Protein AF-A0A349PMP9-F1 (afdb_monomer)

Nearest PDB structures (foldseek):
  5m4y-assembly1_A  TM=4.872E-01  e=5.114E+00  Saccharomyces cerevisiae S288C
  7udc-assembly1_B  TM=2.975E-01  e=1.845E+00  Rattus norvegicus
  5lg4-assembly1_A  TM=3.582E-01  e=4.315E+00  Saccharomyces cerevisiae S288C

Radius of gyration: 29.28 Å; Cα contacts (8 Å, |Δi|>4): 71; chains: 1; bounding box: 44×20×107 Å

Mean predicted aligned error: 10.14 Å

Solvent-accessible surface area (backbone atoms only — not comparable to full-atom values): 8368 Å² total; per-residue (Å²): 135,83,81,46,71,69,56,54,52,50,53,51,53,51,52,58,64,69,59,59,79,79,71,76,88,70,49,72,68,58,54,51,48,54,50,53,49,51,51,53,52,49,45,53,51,41,47,51,52,24,54,51,37,45,51,49,33,55,50,47,61,56,53,64,75,58,84,78,92,48,72,67,54,52,54,45,50,56,51,51,50,54,51,48,56,52,48,50,56,52,50,51,53,51,49,54,50,46,49,71,54,38,38,74,74,68,43,58,47,66,49,55,48,52,32,48,52,29,51,50,55,32,49,51,49,53,51,49,41,52,41,45,71,73,46,48,70,74,32,69,67,54,48,54,55,65,75,70,112

Sequence (149 aa):
MESSVLTLGKQICEVITHDKIITPKISEQERVNRLLDAINSTRTKINKMSSNVSKLDELFTKLSWLELANSEEEILIKKVIAQAKKYHTNSLKNYILLKNTLFKDGICKIEIEDYKNALDDFEDTVLEIEQIFFVLRKDDEFNSLLNSI

Foldseek 3Di:
DDCDPVNVVVVVVVVVVVPPPCPPCQDPVNVVVVVVVVLVVVLVVLLVLLVVLVVLLVVLVVVLPDDDPDPVVVVVLVVVLVVLVVVLVVLVVVLVVCCVPQVVVVGNVVSSVSSVVSSVSSVVSSVVSCCSSPPQVVDPVSVVVVVVD

Structure (mmCIF, N/CA/C/O backbone):
data_AF-A0A349PMP9-F1
#
_entry.id   AF-A0A349PMP9-F1
#
loop_
_atom_site.group_PDB
_atom_site.id
_atom_site.type_symbol
_atom_site.label_atom_id
_atom_site.label_alt_id
_atom_site.label_comp_id
_atom_site.label_asym_id
_atom_site.label_entity_id
_atom_site.label_seq_id
_atom_site.pdbx_PDB_ins_code
_atom_site.Cartn_x
_atom_site.Cartn_y
_atom_site.Cartn_z
_atom_site.occupancy
_atom_site.B_iso_or_equiv
_atom_site.auth_seq_id
_atom_site.auth_comp_id
_atom_site.auth_asym_id
_atom_site.auth_atom_id
_atom_site.pdbx_PDB_model_num
ATOM 1 N N . MET A 1 1 ? 14.680 2.997 70.171 1.00 49.28 1 MET A N 1
ATOM 2 C CA . MET A 1 1 ? 13.206 2.984 70.267 1.00 49.28 1 MET A CA 1
ATOM 3 C C . MET A 1 1 ? 12.702 2.112 69.139 1.00 49.28 1 MET A C 1
ATOM 5 O O . MET A 1 1 ? 12.744 2.535 67.994 1.00 49.28 1 MET A O 1
ATOM 9 N N . GLU A 1 2 ? 12.377 0.861 69.451 1.00 50.97 2 GLU A N 1
ATOM 10 C CA . GLU A 1 2 ? 11.959 -0.138 68.467 1.00 50.97 2 GLU A CA 1
ATOM 11 C C . GLU A 1 2 ? 10.565 0.211 67.943 1.00 50.97 2 GLU A C 1
ATOM 13 O O . GLU A 1 2 ? 9.598 0.298 68.701 1.00 50.97 2 GLU A O 1
ATOM 18 N N . SER A 1 3 ? 10.456 0.447 66.639 1.00 59.03 3 SER A N 1
ATOM 19 C CA . SER A 1 3 ? 9.168 0.565 65.963 1.00 59.03 3 SER A CA 1
ATOM 20 C C . SER A 1 3 ? 8.468 -0.792 66.029 1.00 59.03 3 SER A C 1
ATOM 22 O O . SER A 1 3 ? 8.847 -1.719 65.313 1.00 59.03 3 SER A O 1
ATOM 24 N N . SER A 1 4 ? 7.472 -0.927 66.910 1.00 79.56 4 SER A N 1
ATOM 25 C CA . SER A 1 4 ? 6.705 -2.167 67.033 1.00 79.56 4 SER A CA 1
ATOM 26 C C . SER A 1 4 ? 6.014 -2.519 65.710 1.00 79.56 4 SER A C 1
ATOM 28 O O . SER A 1 4 ? 5.606 -1.631 64.954 1.00 79.56 4 SER A O 1
ATOM 30 N N . VAL A 1 5 ? 5.819 -3.817 65.461 1.00 78.50 5 VAL A N 1
ATOM 31 C CA . VAL A 1 5 ? 5.055 -4.338 64.309 1.00 78.50 5 VAL A CA 1
ATOM 32 C C . VAL A 1 5 ? 3.678 -3.672 64.203 1.00 78.50 5 VAL A C 1
ATOM 34 O O . VAL A 1 5 ? 3.182 -3.421 63.111 1.00 78.50 5 VAL A O 1
ATOM 37 N N . LEU A 1 6 ? 3.090 -3.311 65.343 1.00 81.12 6 LEU A N 1
ATOM 38 C CA . LEU A 1 6 ? 1.803 -2.629 65.444 1.00 81.12 6 LEU A CA 1
ATOM 39 C C . LEU A 1 6 ? 1.852 -1.194 64.896 1.00 81.12 6 LEU A C 1
ATOM 41 O O . LEU A 1 6 ? 0.894 -0.728 64.281 1.00 81.12 6 LEU A O 1
ATOM 45 N N . THR A 1 7 ? 2.974 -0.504 65.091 1.00 84.81 7 THR A N 1
ATOM 46 C CA . THR A 1 7 ? 3.196 0.865 64.613 1.00 84.81 7 THR A CA 1
ATOM 47 C C . THR A 1 7 ? 3.432 0.878 63.106 1.00 84.81 7 THR A C 1
ATOM 49 O O . THR A 1 7 ? 2.787 1.640 62.391 1.00 84.81 7 THR A O 1
ATOM 52 N N . LEU A 1 8 ? 4.291 -0.023 62.617 1.00 85.50 8 LEU A N 1
ATOM 53 C CA . LEU A 1 8 ? 4.546 -0.182 61.183 1.00 85.50 8 LEU A CA 1
ATOM 54 C C . LEU A 1 8 ? 3.298 -0.676 60.441 1.00 85.50 8 LEU A C 1
ATOM 56 O O . LEU A 1 8 ? 2.976 -0.163 59.375 1.00 85.50 8 LEU A O 1
ATOM 60 N N . GLY A 1 9 ? 2.539 -1.605 61.030 1.00 85.62 9 GLY A N 1
ATOM 61 C CA . GLY A 1 9 ? 1.284 -2.096 60.460 1.00 85.62 9 GLY A CA 1
ATOM 62 C C . GLY A 1 9 ? 0.233 -0.996 60.298 1.00 85.62 9 GLY A C 1
ATOM 63 O O . GLY A 1 9 ? -0.426 -0.930 59.263 1.00 85.62 9 GLY A O 1
ATOM 64 N N . LYS A 1 10 ? 0.114 -0.082 61.273 1.00 85.81 10 LYS A N 1
ATOM 65 C CA . LYS A 1 10 ? -0.776 1.086 61.156 1.00 85.81 10 LYS A CA 1
ATOM 66 C C . LYS A 1 10 ? -0.340 2.035 60.045 1.00 85.81 10 LYS A C 1
ATOM 68 O O . LYS A 1 10 ? -1.181 2.425 59.245 1.00 85.81 10 LYS A O 1
ATOM 73 N N . GLN A 1 11 ? 0.955 2.337 59.954 1.00 85.25 11 GLN A N 1
ATOM 74 C CA . GLN A 1 11 ? 1.493 3.204 58.901 1.00 85.25 11 GLN A CA 1
ATOM 75 C C . GLN A 1 11 ? 1.277 2.610 57.504 1.00 85.25 11 GLN A C 1
ATOM 77 O O . GLN A 1 11 ? 0.873 3.321 56.591 1.00 85.25 11 GLN A O 1
ATOM 82 N N . ILE A 1 12 ? 1.472 1.298 57.340 1.00 83.50 12 ILE A N 1
ATOM 83 C CA . ILE A 1 12 ? 1.209 0.605 56.072 1.00 83.50 12 ILE A CA 1
ATOM 84 C C . ILE A 1 12 ? -0.280 0.686 55.713 1.00 83.50 12 ILE A C 1
ATOM 86 O O . ILE A 1 12 ? -0.618 1.040 54.586 1.00 83.50 12 ILE A O 1
ATOM 90 N N . CYS A 1 13 ? -1.178 0.413 56.664 1.00 80.75 13 CYS A N 1
ATOM 91 C CA . CYS A 1 13 ? -2.619 0.537 56.433 1.00 80.75 13 CYS A CA 1
ATOM 92 C C . CYS A 1 13 ? -3.036 1.975 56.091 1.00 80.75 13 CYS A C 1
ATOM 94 O O . CYS A 1 13 ? -3.890 2.166 55.226 1.00 80.75 13 CYS A O 1
ATOM 96 N N . GLU A 1 14 ? -2.438 2.981 56.733 1.00 82.19 14 GLU A N 1
ATOM 97 C CA . GLU A 1 14 ? -2.677 4.398 56.438 1.00 82.19 14 GLU A CA 1
ATOM 98 C C . GLU A 1 14 ? -2.211 4.770 55.030 1.00 82.19 14 GLU A C 1
ATOM 100 O O . GLU A 1 14 ? -2.972 5.397 54.297 1.00 82.19 14 GLU A O 1
ATOM 105 N N . VAL A 1 15 ? -1.023 4.331 54.607 1.00 81.19 15 VAL A N 1
ATOM 106 C CA . VAL A 1 15 ? -0.521 4.567 53.242 1.00 81.19 15 VAL A CA 1
ATOM 107 C C . VAL A 1 15 ? -1.433 3.904 52.207 1.00 81.19 15 VAL A C 1
ATOM 109 O O . VAL A 1 15 ? -1.890 4.570 51.283 1.00 81.19 15 VAL A O 1
ATOM 112 N N . ILE A 1 16 ? -1.803 2.635 52.407 1.00 80.12 16 ILE A N 1
ATOM 113 C CA . ILE A 1 16 ? -2.696 1.899 51.493 1.00 80.12 16 ILE A CA 1
ATOM 114 C C . ILE A 1 16 ? -4.085 2.552 51.402 1.00 80.12 16 ILE A C 1
ATOM 116 O O . ILE A 1 16 ? -4.700 2.562 50.337 1.00 80.12 16 ILE A O 1
ATOM 120 N N . THR A 1 17 ? -4.608 3.093 52.506 1.00 71.94 17 THR A N 1
ATOM 121 C CA . THR A 1 17 ? -5.931 3.743 52.514 1.00 71.94 17 THR A CA 1
ATOM 122 C C . THR A 1 17 ? -5.914 5.156 51.935 1.00 71.94 17 THR A C 1
ATOM 124 O O . THR A 1 17 ? -6.940 5.583 51.395 1.00 71.94 17 THR A O 1
ATOM 127 N N . HIS A 1 18 ? -4.779 5.859 52.004 1.00 65.62 18 HIS A N 1
ATOM 128 C CA . HIS A 1 18 ? -4.583 7.150 51.340 1.00 65.62 18 HIS A CA 1
ATOM 129 C C . HIS A 1 18 ? -4.295 6.992 49.838 1.00 65.62 18 HIS A C 1
ATOM 131 O O . HIS A 1 18 ? -4.736 7.835 49.060 1.00 65.62 18 HIS A O 1
ATOM 137 N N . ASP A 1 19 ? -3.707 5.869 49.414 1.00 63.81 19 ASP A N 1
ATOM 138 C CA . ASP A 1 19 ? -3.563 5.453 48.008 1.00 63.81 19 ASP A CA 1
ATOM 139 C C . ASP A 1 19 ? -4.862 4.852 47.431 1.00 63.81 19 ASP A C 1
ATOM 141 O O . ASP A 1 19 ? -4.857 3.884 46.662 1.00 63.81 19 ASP A O 1
ATOM 145 N N . LYS A 1 20 ? -6.028 5.429 47.753 1.00 59.44 20 LYS A N 1
ATOM 146 C CA . LYS A 1 20 ? -7.226 5.157 46.950 1.00 59.44 20 LYS A CA 1
ATOM 147 C C . LYS A 1 20 ? -6.912 5.571 45.519 1.00 59.44 20 LYS A C 1
ATOM 149 O O . LYS A 1 20 ? -6.801 6.760 45.239 1.00 59.44 20 LYS A O 1
ATOM 154 N N . ILE A 1 21 ? -6.801 4.587 44.627 1.00 59.97 21 ILE A N 1
ATOM 155 C CA . ILE A 1 21 ? -6.654 4.790 43.187 1.00 59.97 21 ILE A CA 1
ATOM 156 C C . ILE A 1 21 ? -7.742 5.775 42.754 1.00 59.97 21 ILE A C 1
ATOM 158 O O . ILE A 1 21 ? -8.928 5.437 42.702 1.00 59.97 21 ILE A O 1
ATOM 162 N N . ILE A 1 22 ? -7.345 7.018 42.484 1.00 57.66 22 ILE A N 1
ATOM 163 C CA . ILE A 1 22 ? -8.228 8.027 41.916 1.00 57.66 22 ILE A CA 1
ATOM 164 C C . ILE A 1 22 ? -8.405 7.623 40.458 1.00 57.66 22 ILE A C 1
ATOM 166 O O . ILE A 1 22 ? -7.671 8.063 39.582 1.00 57.66 22 ILE A O 1
ATOM 170 N N . THR A 1 23 ? -9.359 6.739 40.182 1.00 54.56 23 THR A N 1
ATOM 171 C CA . THR A 1 23 ? -9.889 6.594 38.828 1.00 54.56 23 THR A CA 1
ATOM 172 C C . THR A 1 23 ? -10.690 7.860 38.540 1.00 54.56 23 THR A C 1
ATOM 174 O O . THR A 1 23 ? -11.748 8.038 39.155 1.00 54.56 23 THR A O 1
ATOM 177 N N . PRO A 1 24 ? -10.219 8.771 37.665 1.00 58.88 24 PRO A N 1
ATOM 178 C CA . PRO A 1 24 ? -11.032 9.906 37.264 1.00 58.88 24 PRO A CA 1
ATOM 179 C C . PRO A 1 24 ? -12.357 9.368 36.725 1.00 58.88 24 PRO A C 1
ATOM 181 O O . PRO A 1 24 ? -12.383 8.412 35.947 1.00 58.88 24 PRO A O 1
ATOM 184 N N . LYS A 1 25 ? -13.470 9.948 37.178 1.00 59.66 25 LYS A N 1
ATOM 185 C CA . LYS A 1 25 ? -14.817 9.571 36.743 1.00 59.66 25 LYS A CA 1
ATOM 186 C C . LYS A 1 25 ? -15.021 10.105 35.321 1.00 59.66 25 LYS A C 1
ATOM 188 O O . LYS A 1 25 ? -15.632 11.145 35.113 1.00 59.66 25 LYS A O 1
ATOM 193 N N . ILE A 1 26 ? -14.409 9.437 34.347 1.00 69.50 26 ILE A N 1
ATOM 194 C CA . ILE A 1 26 ? -14.599 9.724 32.928 1.00 69.50 26 ILE A CA 1
ATOM 195 C C . ILE A 1 26 ? -16.051 9.356 32.615 1.00 69.50 26 ILE A C 1
ATOM 197 O O . ILE A 1 26 ? -16.475 8.236 32.906 1.00 69.50 26 ILE A O 1
ATOM 201 N N . SER A 1 27 ? -16.833 10.299 32.090 1.00 84.56 27 SER A N 1
ATOM 202 C CA . SER A 1 27 ? -18.214 10.007 31.706 1.00 84.56 27 SER A CA 1
ATOM 203 C C . SER A 1 27 ? -18.237 8.981 30.571 1.00 84.56 27 SER A C 1
ATOM 205 O O . SER A 1 27 ? -17.303 8.905 29.772 1.00 84.56 27 SER A O 1
ATOM 207 N N . GLU A 1 28 ? -19.316 8.205 30.458 1.00 82.38 28 GLU A N 1
ATOM 208 C CA . GLU A 1 28 ? -19.505 7.307 29.307 1.00 82.38 28 GLU A CA 1
ATOM 209 C C . GLU A 1 28 ? -19.381 8.065 27.979 1.00 82.38 28 GLU A C 1
ATOM 211 O O . GLU A 1 28 ? -18.765 7.576 27.038 1.00 82.38 28 GLU A O 1
ATOM 216 N N . GLN A 1 29 ? -19.866 9.307 27.933 1.00 85.06 29 GLN A N 1
ATOM 217 C CA . GLN A 1 29 ? -19.747 10.170 26.761 1.00 85.06 29 GLN A CA 1
ATOM 218 C C . GLN A 1 29 ? -18.286 10.468 26.399 1.00 85.06 29 GLN A C 1
ATOM 220 O O . GLN A 1 29 ? -17.900 10.357 25.241 1.00 85.06 29 GLN A O 1
ATOM 225 N N . GLU A 1 30 ? -17.450 10.783 27.385 1.00 86.88 30 GLU A N 1
ATOM 226 C CA . GLU A 1 30 ? -16.024 11.039 27.173 1.00 86.88 30 GLU A CA 1
ATOM 227 C C . GLU A 1 30 ? -15.271 9.760 26.755 1.00 86.88 30 GLU A C 1
ATOM 229 O O . GLU A 1 30 ? -14.358 9.814 25.929 1.00 86.88 30 GLU A O 1
ATOM 234 N N . ARG A 1 31 ? -15.681 8.583 27.251 1.00 86.38 31 ARG A N 1
ATOM 235 C CA . ARG A 1 31 ? -15.145 7.287 26.789 1.00 86.38 31 ARG A CA 1
ATOM 236 C C . ARG A 1 31 ? -15.490 7.024 25.322 1.00 86.38 31 ARG A C 1
ATOM 238 O O . ARG A 1 31 ? -14.614 6.619 24.558 1.00 86.38 31 ARG A O 1
ATOM 245 N N . VAL A 1 32 ? -16.743 7.269 24.937 1.00 89.19 32 VAL A N 1
ATOM 246 C CA . VAL A 1 32 ? -17.217 7.114 23.553 1.00 89.19 32 VAL A CA 1
ATOM 247 C C . VAL A 1 32 ? -16.492 8.083 22.622 1.00 89.19 32 VAL A C 1
ATOM 249 O O . VAL A 1 32 ? -16.005 7.656 21.578 1.00 89.19 32 VAL A O 1
ATOM 252 N N . ASN A 1 33 ? -16.338 9.349 23.014 1.00 92.81 33 ASN A N 1
ATOM 253 C CA . ASN A 1 33 ? -15.623 10.345 22.213 1.00 92.81 33 ASN A CA 1
ATOM 254 C C . ASN A 1 33 ? -14.184 9.907 21.924 1.00 92.81 33 ASN A C 1
ATOM 256 O O . ASN A 1 33 ? -13.777 9.867 20.768 1.00 92.81 33 ASN A O 1
ATOM 260 N N . ARG A 1 34 ? -13.446 9.457 22.946 1.00 93.00 34 ARG A N 1
ATOM 261 C CA . ARG A 1 34 ? -12.068 8.967 22.766 1.00 93.00 34 ARG A CA 1
ATOM 262 C C . ARG A 1 34 ? -11.976 7.774 21.822 1.00 93.00 34 ARG A C 1
ATOM 264 O O . ARG A 1 34 ? -11.011 7.663 21.068 1.00 93.00 34 ARG A O 1
ATOM 271 N N . LEU A 1 35 ? -12.961 6.876 21.864 1.00 90.94 35 LEU A N 1
ATOM 272 C CA . LEU A 1 35 ? -13.030 5.750 20.938 1.00 90.94 35 LEU A CA 1
ATOM 273 C C . LEU A 1 35 ? -13.255 6.235 19.499 1.00 90.94 35 LEU A C 1
ATOM 275 O O . LEU A 1 35 ? -12.542 5.804 18.593 1.00 90.94 35 LEU A O 1
ATOM 279 N N . LEU A 1 36 ? -14.206 7.147 19.291 1.00 91.88 36 LEU A N 1
ATOM 280 C CA . LEU A 1 36 ? -14.480 7.730 17.976 1.00 91.88 36 LEU A CA 1
ATOM 281 C C . LEU A 1 36 ? -13.264 8.486 17.429 1.00 91.88 36 LEU A C 1
ATOM 283 O O . LEU A 1 36 ? -12.924 8.330 16.256 1.00 91.88 36 LEU A O 1
ATOM 287 N N . ASP A 1 37 ? -12.555 9.223 18.279 1.00 95.06 37 ASP A N 1
ATOM 288 C CA . ASP A 1 37 ? -11.321 9.919 17.913 1.00 95.06 37 ASP A CA 1
ATOM 289 C C . ASP A 1 37 ? -10.214 8.941 17.506 1.00 95.06 37 ASP A C 1
ATOM 291 O O . ASP A 1 37 ? -9.522 9.154 16.506 1.00 95.06 37 ASP A O 1
ATOM 295 N N . ALA A 1 38 ? -10.069 7.825 18.227 1.00 93.62 38 ALA A N 1
ATOM 296 C CA . ALA A 1 38 ? -9.113 6.778 17.878 1.00 93.62 38 ALA A CA 1
ATOM 297 C C . ALA A 1 38 ? -9.446 6.123 16.525 1.00 93.62 38 ALA A C 1
ATOM 299 O O . ALA A 1 38 ? -8.546 5.896 15.706 1.00 93.62 38 ALA A O 1
ATOM 300 N N . ILE A 1 39 ? -10.732 5.870 16.257 1.00 93.31 39 ILE A N 1
ATOM 301 C CA . ILE A 1 39 ? -11.204 5.346 14.968 1.00 93.31 39 ILE A CA 1
ATOM 302 C C . ILE A 1 39 ? -10.918 6.357 13.851 1.00 93.31 39 ILE A C 1
ATOM 304 O O . ILE A 1 39 ? -10.325 5.995 12.834 1.00 93.31 39 ILE A O 1
ATOM 308 N N . ASN A 1 40 ? -11.244 7.635 14.054 1.00 94.19 40 ASN A N 1
ATOM 309 C CA . ASN A 1 40 ? -10.999 8.697 13.074 1.00 94.19 40 ASN A CA 1
ATOM 310 C C . ASN A 1 40 ? -9.502 8.901 12.789 1.00 94.19 40 ASN A C 1
ATOM 312 O O . ASN A 1 40 ? -9.094 9.070 11.635 1.00 94.19 40 ASN A O 1
ATOM 316 N N . SER A 1 41 ? -8.659 8.831 13.821 1.00 95.50 41 SER A N 1
ATOM 317 C CA . SER A 1 41 ? -7.203 8.876 13.663 1.00 95.50 41 SER A CA 1
ATOM 318 C C . SER A 1 41 ? -6.699 7.690 12.839 1.00 95.50 41 SER A C 1
ATOM 320 O O . SER A 1 41 ? -5.888 7.860 11.926 1.00 95.50 41 SER A O 1
ATOM 322 N N . THR A 1 42 ? -7.212 6.491 13.118 1.00 94.19 42 THR A N 1
ATOM 323 C CA . THR A 1 42 ? -6.858 5.267 12.388 1.00 94.19 42 THR A CA 1
ATOM 324 C C . THR A 1 42 ? -7.270 5.356 10.922 1.00 94.19 42 THR A C 1
ATOM 326 O O . THR A 1 42 ? -6.432 5.134 10.050 1.00 94.19 42 THR A O 1
ATOM 329 N N . ARG A 1 43 ? -8.506 5.785 10.640 1.00 95.44 43 ARG A N 1
ATOM 330 C CA . ARG A 1 43 ? -8.995 6.077 9.282 1.00 95.44 43 ARG A CA 1
ATOM 331 C C . ARG A 1 43 ? -8.039 7.000 8.527 1.00 95.44 43 ARG A C 1
ATOM 333 O O . ARG A 1 43 ? -7.582 6.678 7.436 1.00 95.44 43 ARG A O 1
ATOM 340 N N . THR A 1 44 ? -7.679 8.126 9.141 1.00 96.62 44 THR A N 1
ATOM 341 C CA . THR A 1 44 ? -6.794 9.125 8.522 1.00 96.62 44 THR A CA 1
ATOM 342 C C . THR A 1 44 ? -5.415 8.544 8.199 1.00 96.62 44 THR A C 1
ATOM 344 O O . THR A 1 44 ? -4.840 8.843 7.151 1.00 96.62 44 THR A O 1
ATOM 347 N N . LYS A 1 45 ? -4.878 7.682 9.072 1.00 96.19 45 LYS A N 1
ATOM 348 C CA . LYS A 1 45 ? -3.598 6.998 8.834 1.00 96.19 45 LYS A CA 1
ATOM 349 C C . LYS A 1 45 ? -3.678 6.038 7.648 1.00 96.19 45 LYS A C 1
ATOM 351 O O . LYS A 1 45 ? -2.776 6.071 6.816 1.00 96.19 45 LYS A O 1
ATOM 356 N N . ILE A 1 46 ? -4.742 5.240 7.550 1.00 96.44 46 ILE A N 1
ATOM 357 C CA . ILE A 1 46 ? -4.941 4.297 6.438 1.00 96.44 46 ILE A CA 1
ATOM 358 C C . ILE A 1 46 ? -5.073 5.063 5.115 1.00 96.44 46 ILE A C 1
ATOM 360 O O . ILE A 1 46 ? -4.356 4.764 4.164 1.00 96.44 46 ILE A O 1
ATOM 364 N N . ASN A 1 47 ? -5.864 6.139 5.088 1.00 96.62 47 ASN A N 1
ATOM 365 C CA . ASN A 1 47 ? -5.994 6.990 3.900 1.00 96.62 47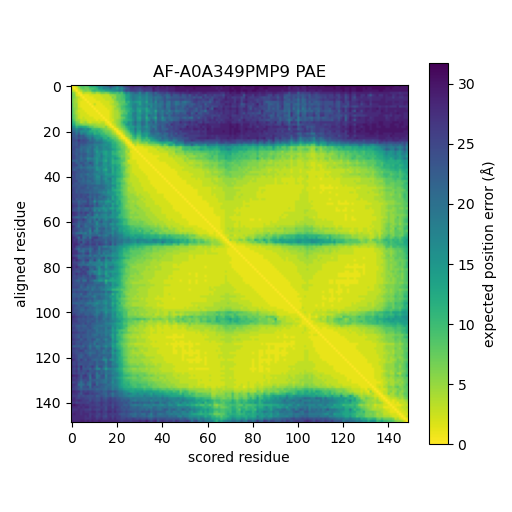 ASN A CA 1
ATOM 366 C C . ASN A 1 47 ? -4.663 7.619 3.481 1.00 96.62 47 ASN A C 1
ATOM 368 O O . ASN A 1 47 ? -4.342 7.684 2.296 1.00 96.62 47 ASN A O 1
ATOM 372 N N . LYS A 1 48 ? -3.842 8.046 4.446 1.00 96.88 48 LYS A N 1
ATOM 373 C CA . LYS A 1 48 ? -2.498 8.556 4.156 1.00 96.88 48 LYS A CA 1
ATOM 374 C C . LYS A 1 48 ? -1.585 7.470 3.583 1.00 96.88 48 LYS A C 1
ATOM 376 O O . LYS A 1 48 ? -0.780 7.770 2.706 1.00 96.88 48 LYS A O 1
ATOM 381 N N . MET A 1 49 ? -1.690 6.234 4.073 1.00 95.81 49 MET A N 1
ATOM 382 C CA . MET A 1 49 ? -0.947 5.101 3.520 1.00 95.81 49 MET A CA 1
ATOM 383 C C . MET A 1 49 ? -1.357 4.841 2.070 1.00 95.81 49 MET A C 1
ATOM 385 O O . MET A 1 49 ? -0.475 4.809 1.221 1.00 95.81 49 MET A O 1
ATOM 389 N N . SER A 1 50 ? -2.660 4.764 1.784 1.00 96.69 50 SER A N 1
ATOM 390 C CA . SER A 1 50 ? -3.179 4.598 0.420 1.00 96.69 50 SER A CA 1
ATOM 391 C C . SER A 1 50 ? -2.716 5.725 -0.511 1.00 96.69 50 SER A C 1
ATOM 393 O O . SER A 1 50 ? -2.055 5.467 -1.511 1.00 96.69 50 SER A O 1
ATOM 395 N N . SER A 1 51 ? -2.880 6.988 -0.102 1.00 97.12 51 SER A N 1
ATOM 396 C CA . SER A 1 51 ? -2.413 8.142 -0.886 1.00 97.12 51 SER A CA 1
ATOM 397 C C . SER A 1 51 ? -0.907 8.120 -1.174 1.00 97.12 51 SER A C 1
ATOM 399 O O . SER A 1 51 ? -0.474 8.569 -2.233 1.00 97.12 51 SER A O 1
ATOM 401 N N . ASN A 1 52 ? -0.085 7.622 -0.247 1.00 96.69 52 ASN A N 1
ATOM 402 C CA . ASN A 1 52 ? 1.349 7.491 -0.492 1.00 96.69 52 ASN A CA 1
ATOM 403 C C . ASN A 1 52 ? 1.660 6.403 -1.525 1.00 96.69 52 ASN A C 1
ATOM 405 O O . ASN A 1 52 ? 2.576 6.598 -2.318 1.00 96.69 52 ASN A O 1
ATOM 409 N N . VAL A 1 53 ? 0.916 5.293 -1.521 1.00 97.25 53 VAL A N 1
ATOM 410 C CA . VAL A 1 53 ? 1.056 4.241 -2.536 1.00 97.25 53 VAL A CA 1
ATOM 411 C C . VAL A 1 53 ? 0.666 4.784 -3.908 1.00 97.25 53 VAL A C 1
ATOM 413 O O . VAL A 1 53 ? 1.476 4.694 -4.822 1.00 97.25 53 VAL A O 1
ATOM 416 N N . SER A 1 54 ? -0.474 5.469 -4.034 1.00 94.06 54 SER A N 1
ATOM 417 C CA . SER A 1 54 ? -0.889 6.079 -5.308 1.00 94.06 54 SER A CA 1
ATOM 418 C C . SER A 1 54 ? 0.119 7.110 -5.829 1.00 94.06 54 SER A C 1
ATOM 420 O O . SER A 1 54 ? 0.367 7.202 -7.023 1.00 94.06 54 SER A O 1
ATOM 422 N N . LYS A 1 55 ? 0.781 7.867 -4.945 1.00 96.56 55 LYS A N 1
ATOM 423 C CA . LYS A 1 55 ? 1.869 8.770 -5.366 1.00 96.56 55 LYS A CA 1
ATOM 424 C C . LYS A 1 55 ? 3.082 8.018 -5.901 1.00 96.56 55 LYS A C 1
ATOM 426 O O . LYS A 1 55 ? 3.740 8.513 -6.811 1.00 96.56 55 LYS A O 1
ATOM 431 N N . LEU A 1 56 ? 3.427 6.877 -5.304 1.00 95.88 56 LEU A N 1
ATOM 432 C CA . LEU A 1 56 ? 4.505 6.037 -5.825 1.00 95.88 56 LEU A CA 1
ATOM 433 C C . LEU A 1 56 ? 4.120 5.476 -7.190 1.00 95.88 56 LEU A C 1
ATOM 435 O O . LEU A 1 56 ? 4.936 5.537 -8.101 1.00 95.88 56 LEU A O 1
ATOM 439 N N . ASP A 1 57 ? 2.882 5.021 -7.337 1.00 94.19 57 ASP A N 1
ATOM 440 C CA . ASP A 1 57 ? 2.326 4.551 -8.600 1.00 94.19 57 ASP A CA 1
ATOM 441 C C . ASP A 1 57 ? 2.409 5.613 -9.713 1.00 94.19 57 ASP A C 1
ATOM 443 O O . ASP A 1 57 ? 2.999 5.373 -10.767 1.00 94.19 57 ASP A O 1
ATOM 447 N N . GLU A 1 58 ? 1.983 6.850 -9.441 1.00 94.44 58 GLU A N 1
ATOM 448 C CA . GLU A 1 58 ? 2.122 7.966 -10.387 1.00 94.44 58 GLU A CA 1
ATOM 449 C C . GLU A 1 58 ? 3.585 8.260 -10.766 1.00 94.44 58 GLU A C 1
ATOM 451 O O . GLU A 1 58 ? 3.883 8.628 -11.906 1.00 94.44 58 GLU A O 1
ATOM 456 N N . LEU A 1 59 ? 4.515 8.156 -9.811 1.00 96.44 59 LEU A N 1
ATOM 457 C CA . LEU A 1 59 ? 5.943 8.372 -10.065 1.00 96.44 59 LEU A CA 1
ATOM 458 C C . LEU A 1 59 ? 6.535 7.255 -10.925 1.00 96.44 59 LEU A C 1
ATOM 460 O O . LEU A 1 59 ? 7.344 7.538 -11.807 1.00 96.44 59 LEU A O 1
ATOM 464 N N . PHE A 1 60 ? 6.118 6.013 -10.690 1.00 94.69 60 PHE A N 1
ATOM 465 C CA . PHE A 1 60 ? 6.484 4.868 -11.511 1.00 94.69 60 PHE A CA 1
ATOM 466 C C . PHE A 1 60 ? 5.903 5.029 -12.924 1.00 94.69 60 PHE A C 1
ATOM 468 O O . PHE A 1 60 ? 6.647 4.992 -13.902 1.00 94.69 60 PHE A O 1
ATOM 475 N N . THR A 1 61 ? 4.628 5.378 -13.056 1.00 91.62 61 THR A N 1
ATOM 476 C CA . THR A 1 61 ? 4.028 5.687 -14.361 1.00 91.62 61 THR A CA 1
ATOM 477 C C . THR A 1 61 ? 4.810 6.770 -15.105 1.00 91.62 61 THR A C 1
ATOM 479 O O . THR A 1 61 ? 5.056 6.646 -16.295 1.00 91.62 61 THR A O 1
ATOM 482 N N . LYS A 1 62 ? 5.275 7.828 -14.429 1.00 92.44 62 LYS A N 1
ATOM 483 C CA . LYS A 1 62 ? 6.133 8.850 -15.062 1.00 92.44 62 LYS A CA 1
ATOM 484 C C . LYS A 1 62 ? 7.501 8.305 -15.466 1.00 92.44 62 LYS A C 1
ATOM 486 O O . LYS A 1 62 ? 8.014 8.679 -16.518 1.00 92.44 62 LYS A O 1
ATOM 491 N N . LEU A 1 63 ? 8.084 7.435 -14.643 1.00 91.19 63 LEU A N 1
ATOM 492 C CA . LEU A 1 63 ? 9.365 6.790 -14.916 1.00 91.19 63 LEU A CA 1
ATOM 493 C C . LEU A 1 63 ? 9.302 5.933 -16.190 1.00 91.19 63 LEU A C 1
ATOM 495 O O . LEU A 1 63 ? 10.286 5.908 -16.923 1.00 91.19 63 LEU A O 1
ATOM 499 N N . SER A 1 64 ? 8.166 5.298 -16.503 1.00 87.38 64 SER A N 1
ATOM 500 C CA . SER A 1 64 ? 8.022 4.449 -17.700 1.00 87.38 64 SER A CA 1
ATOM 501 C C . SER A 1 64 ? 8.184 5.201 -19.032 1.00 87.38 64 SER A C 1
ATOM 503 O O . SER A 1 64 ? 8.552 4.586 -20.034 1.00 87.38 64 SER A O 1
ATOM 505 N N . TRP A 1 65 ? 7.996 6.526 -19.041 1.00 86.88 65 T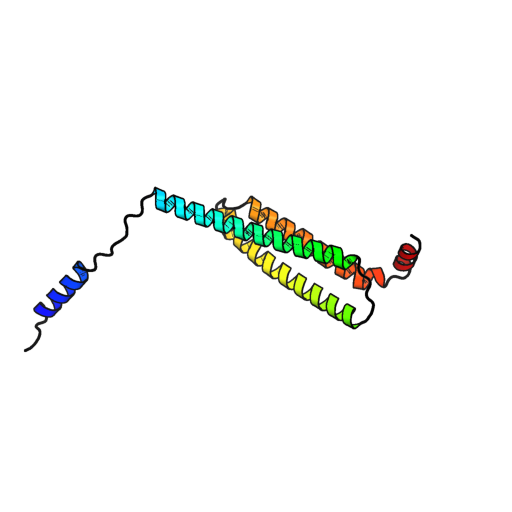RP A N 1
ATOM 506 C CA . TRP A 1 65 ? 8.174 7.388 -20.219 1.00 86.88 65 TRP A CA 1
ATOM 507 C C . TRP A 1 65 ? 9.613 7.867 -20.434 1.00 86.88 65 TRP A C 1
ATOM 509 O O . TRP A 1 65 ? 9.911 8.453 -21.470 1.00 86.88 65 TRP A O 1
ATOM 519 N N . LEU A 1 66 ? 10.511 7.661 -19.468 1.00 88.31 66 LEU A N 1
ATOM 520 C CA . LEU A 1 66 ? 11.889 8.149 -19.558 1.00 88.31 66 LEU A CA 1
ATOM 521 C C . LEU A 1 66 ? 12.773 7.160 -20.312 1.00 88.31 66 LEU A C 1
ATOM 523 O O . LEU A 1 66 ? 12.650 5.952 -20.120 1.00 88.31 66 LEU A O 1
ATOM 527 N N . GLU A 1 67 ? 13.688 7.655 -21.138 1.00 83.69 67 GLU A N 1
ATOM 528 C CA . GLU A 1 67 ? 14.751 6.858 -21.760 1.00 83.69 67 GLU A CA 1
ATOM 529 C C . GLU A 1 67 ? 15.942 6.689 -20.813 1.00 83.69 67 GLU A C 1
ATOM 531 O O . GLU A 1 67 ? 16.191 7.545 -19.967 1.00 83.69 67 GLU A O 1
ATOM 536 N N . LEU A 1 68 ? 16.674 5.578 -20.951 1.00 84.75 68 LEU A N 1
ATOM 537 C CA . LEU A 1 68 ? 17.929 5.378 -20.225 1.00 84.75 68 LEU A CA 1
ATOM 538 C C . LEU A 1 68 ? 19.088 5.835 -21.099 1.00 84.75 68 LEU A C 1
ATOM 540 O O . LEU A 1 68 ? 19.261 5.331 -22.207 1.00 84.75 68 LEU A O 1
ATOM 544 N N . ALA A 1 69 ? 19.902 6.749 -20.584 1.00 82.06 69 ALA A N 1
ATOM 545 C CA . ALA A 1 69 ? 21.058 7.283 -21.293 1.00 82.06 69 ALA A CA 1
ATOM 546 C C . ALA A 1 69 ? 22.328 6.449 -21.064 1.00 82.06 69 ALA A C 1
ATOM 548 O O . ALA A 1 69 ? 23.243 6.473 -21.888 1.00 82.06 69 ALA A O 1
ATOM 549 N N . ASN A 1 70 ? 22.430 5.742 -19.931 1.00 87.50 70 ASN A N 1
ATOM 550 C CA . ASN A 1 70 ? 23.653 5.041 -19.535 1.00 87.50 70 ASN A CA 1
ATOM 551 C C . ASN A 1 70 ? 23.402 3.833 -18.608 1.00 87.50 70 ASN A C 1
ATOM 553 O O . ASN A 1 70 ? 22.301 3.592 -18.111 1.00 87.50 70 ASN A O 1
ATOM 557 N N . SER A 1 71 ? 24.466 3.065 -18.358 1.00 87.31 71 SER A N 1
ATOM 558 C CA . SER A 1 71 ? 24.434 1.873 -17.505 1.00 87.31 71 SER A CA 1
ATOM 559 C C . SER A 1 71 ? 24.252 2.177 -16.012 1.00 87.31 71 SER A C 1
ATOM 561 O O . SER A 1 71 ? 23.773 1.316 -15.272 1.00 87.31 71 SER A O 1
ATOM 563 N N . GLU A 1 72 ? 24.600 3.380 -15.543 1.00 92.06 72 GLU A N 1
ATOM 564 C CA . GLU A 1 72 ? 24.390 3.781 -14.147 1.00 92.06 72 GLU A CA 1
ATOM 565 C C . GLU A 1 72 ? 22.899 3.974 -13.846 1.00 92.06 72 GLU A C 1
ATOM 567 O O . GLU A 1 72 ? 22.410 3.504 -12.814 1.00 92.06 72 GLU A O 1
ATOM 572 N N . GLU A 1 73 ? 22.159 4.581 -14.775 1.00 92.00 73 GLU A N 1
ATOM 573 C CA . GLU A 1 73 ? 20.700 4.716 -14.720 1.00 92.00 73 GLU A CA 1
ATOM 574 C C . GLU A 1 73 ? 20.008 3.351 -14.7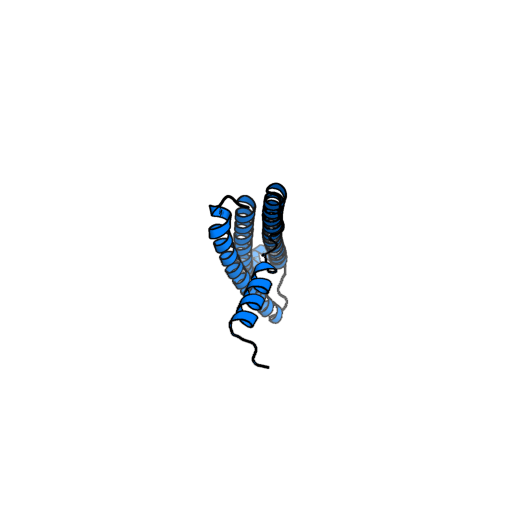66 1.00 92.00 73 GLU A C 1
ATOM 576 O O . GLU A 1 73 ? 19.085 3.102 -13.987 1.00 92.00 73 GLU A O 1
ATOM 581 N N . GLU A 1 74 ? 20.505 2.417 -15.585 1.00 90.06 74 GLU A N 1
ATOM 582 C CA . GLU A 1 74 ? 20.006 1.037 -15.607 1.00 90.06 74 GLU A CA 1
ATOM 583 C C . GLU A 1 74 ? 20.155 0.359 -14.228 1.00 90.06 74 GLU A C 1
ATOM 585 O O . GLU A 1 74 ? 19.226 -0.281 -13.720 1.00 90.06 74 GLU A O 1
ATOM 590 N N . ILE A 1 75 ? 21.318 0.518 -13.584 1.00 92.19 75 ILE A N 1
ATOM 591 C CA . ILE A 1 75 ? 21.573 -0.004 -12.231 1.00 92.19 75 ILE A CA 1
ATOM 592 C C . ILE A 1 75 ? 20.659 0.675 -11.204 1.00 92.19 75 ILE A C 1
ATOM 594 O O . ILE A 1 75 ? 20.167 0.012 -10.282 1.00 92.19 75 ILE A O 1
ATOM 598 N N . LEU A 1 76 ? 20.431 1.983 -11.338 1.00 94.62 76 LEU A N 1
ATOM 599 C CA . LEU A 1 76 ? 19.5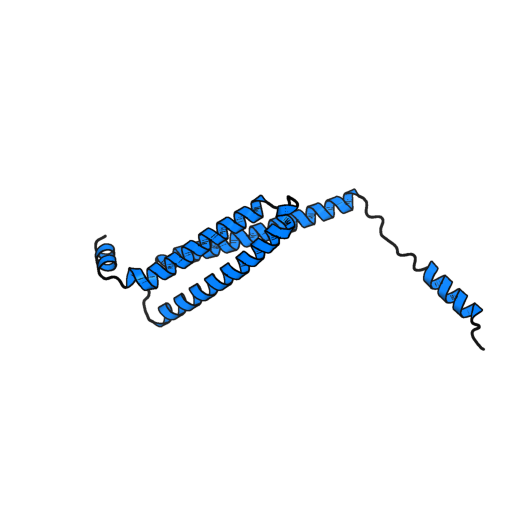51 2.735 -10.451 1.00 94.62 76 LEU A CA 1
ATOM 600 C C . LEU A 1 76 ? 18.105 2.242 -10.558 1.00 94.62 76 LEU A C 1
ATOM 602 O O . LEU A 1 76 ? 17.505 1.951 -9.523 1.00 94.62 76 LEU A O 1
ATOM 606 N N . ILE A 1 77 ? 17.575 2.057 -11.772 1.00 93.56 77 ILE A N 1
ATOM 607 C CA . ILE A 1 77 ? 16.217 1.530 -11.975 1.00 93.56 77 ILE A CA 1
ATOM 608 C C . ILE A 1 77 ? 16.068 0.141 -11.352 1.00 93.56 77 ILE A C 1
ATOM 610 O O . ILE A 1 77 ? 15.108 -0.093 -10.616 1.00 93.56 77 ILE A O 1
ATOM 614 N N . LYS A 1 78 ? 17.043 -0.763 -11.532 1.00 93.94 78 LYS A N 1
ATOM 615 C CA . LYS A 1 78 ? 17.013 -2.088 -10.876 1.00 93.94 78 LYS A CA 1
ATOM 616 C C . LYS A 1 78 ? 16.918 -1.972 -9.354 1.00 93.94 78 LYS A C 1
ATOM 618 O O . LYS A 1 78 ? 16.147 -2.695 -8.720 1.00 93.94 78 LYS A O 1
ATOM 623 N N . LYS A 1 79 ? 17.675 -1.048 -8.750 1.00 96.44 79 LYS A N 1
ATOM 624 C CA . LYS A 1 79 ? 17.615 -0.791 -7.300 1.00 96.44 79 LYS A CA 1
ATOM 625 C C . LYS A 1 79 ? 16.257 -0.229 -6.880 1.00 96.44 79 LYS A C 1
ATOM 627 O O . LYS A 1 79 ? 15.725 -0.672 -5.863 1.00 96.44 79 LYS A O 1
ATOM 632 N N . VAL A 1 80 ? 15.704 0.713 -7.641 1.00 96.25 80 VAL A N 1
ATOM 633 C CA . VAL A 1 80 ? 14.400 1.335 -7.366 1.00 96.25 80 VAL A CA 1
ATOM 634 C C . VAL A 1 80 ? 13.276 0.297 -7.430 1.00 96.25 80 VAL A C 1
ATOM 636 O O . VAL A 1 80 ? 12.504 0.194 -6.478 1.00 96.25 80 VAL A O 1
ATOM 639 N N . ILE A 1 81 ? 13.243 -0.550 -8.462 1.00 95.81 81 ILE A N 1
ATOM 640 C CA . ILE A 1 81 ? 12.273 -1.654 -8.586 1.00 95.81 81 ILE A CA 1
ATOM 641 C C . ILE A 1 81 ? 12.408 -2.634 -7.417 1.00 95.81 81 ILE A C 1
ATOM 643 O O . ILE A 1 81 ? 11.413 -3.005 -6.794 1.00 95.81 81 ILE A O 1
ATOM 647 N N . ALA A 1 82 ? 13.634 -3.025 -7.054 1.00 96.50 82 ALA A N 1
ATOM 648 C CA . ALA A 1 82 ? 13.855 -3.921 -5.920 1.00 96.50 82 ALA A CA 1
ATOM 649 C C . ALA A 1 82 ? 13.356 -3.317 -4.592 1.00 96.50 82 ALA A C 1
ATOM 651 O O . ALA A 1 82 ? 12.755 -4.015 -3.768 1.00 96.50 82 ALA A O 1
ATOM 652 N N . GLN A 1 83 ? 13.572 -2.015 -4.381 1.00 97.56 83 GLN A N 1
ATOM 653 C CA . GLN A 1 83 ? 13.045 -1.303 -3.216 1.00 97.56 83 GLN A CA 1
ATOM 654 C C . GLN A 1 83 ? 11.515 -1.224 -3.238 1.00 97.56 83 GLN A C 1
ATOM 656 O O . GLN A 1 83 ? 10.894 -1.462 -2.201 1.00 97.56 83 GLN A O 1
ATOM 661 N N . ALA A 1 84 ? 10.910 -0.965 -4.398 1.00 97.19 84 ALA A N 1
ATOM 662 C CA . ALA A 1 84 ? 9.461 -0.929 -4.573 1.00 97.19 84 ALA A CA 1
ATOM 663 C C . ALA A 1 84 ? 8.805 -2.282 -4.274 1.00 97.19 84 ALA A C 1
ATOM 665 O O . ALA A 1 84 ? 7.889 -2.339 -3.458 1.00 97.19 84 ALA A O 1
ATOM 666 N N . LYS A 1 85 ? 9.341 -3.390 -4.802 1.00 97.00 85 LYS A N 1
ATOM 667 C CA . LYS A 1 85 ? 8.859 -4.753 -4.494 1.00 97.00 85 LYS A CA 1
ATOM 668 C C . LYS A 1 85 ? 8.931 -5.068 -2.997 1.00 97.00 85 LYS A C 1
ATOM 670 O O . LYS A 1 85 ? 8.004 -5.637 -2.411 1.00 97.00 85 LYS A O 1
ATOM 675 N N . LYS A 1 86 ? 10.019 -4.654 -2.335 1.00 97.75 86 LYS A N 1
ATOM 676 C CA . LYS A 1 86 ? 10.170 -4.802 -0.878 1.00 97.75 86 LYS A CA 1
ATOM 677 C C . LYS A 1 86 ? 9.158 -3.947 -0.110 1.00 97.75 86 LYS A C 1
ATOM 679 O O . LYS A 1 86 ? 8.599 -4.412 0.885 1.00 97.75 86 LYS A O 1
ATOM 684 N N . TYR A 1 87 ? 8.933 -2.711 -0.553 1.00 97.44 87 TYR A N 1
ATOM 685 C CA . TYR A 1 87 ? 7.919 -1.828 0.011 1.00 97.44 87 TYR A CA 1
ATOM 686 C C . TYR A 1 87 ? 6.518 -2.435 -0.137 1.00 97.44 87 TYR A C 1
ATOM 688 O O . TYR A 1 87 ? 5.829 -2.563 0.875 1.00 97.44 87 TYR A O 1
ATOM 696 N N . HIS A 1 88 ? 6.148 -2.903 -1.336 1.00 97.56 88 HIS A N 1
ATOM 697 C CA . HIS A 1 88 ? 4.881 -3.586 -1.607 1.00 97.56 88 HIS A CA 1
ATOM 698 C C . HIS A 1 88 ? 4.682 -4.776 -0.658 1.00 97.56 88 HIS A C 1
ATOM 700 O O . HIS A 1 88 ? 3.704 -4.826 0.084 1.00 97.56 88 HIS A O 1
ATOM 70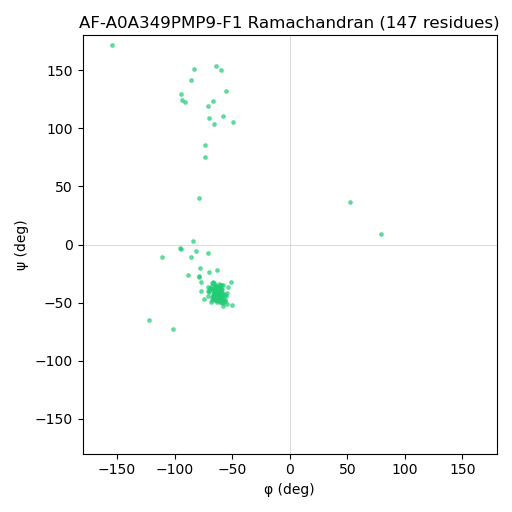6 N N . THR A 1 89 ? 5.680 -5.660 -0.552 1.00 97.56 89 THR A N 1
ATOM 707 C CA . THR A 1 89 ? 5.631 -6.832 0.342 1.00 97.56 89 THR A CA 1
ATOM 708 C C . THR A 1 89 ? 5.363 -6.452 1.804 1.00 97.56 89 THR A C 1
ATOM 710 O O . THR A 1 89 ? 4.589 -7.111 2.501 1.00 97.56 89 THR A O 1
ATOM 713 N N . ASN A 1 90 ? 6.013 -5.400 2.308 1.00 97.25 90 ASN A N 1
ATOM 714 C CA . ASN A 1 90 ? 5.811 -4.945 3.685 1.00 97.25 90 ASN A CA 1
ATOM 715 C C . ASN A 1 90 ? 4.436 -4.293 3.877 1.00 97.25 90 ASN A C 1
ATOM 717 O O . ASN A 1 90 ? 3.770 -4.534 4.884 1.00 97.25 90 ASN A O 1
ATOM 721 N N . SER A 1 91 ?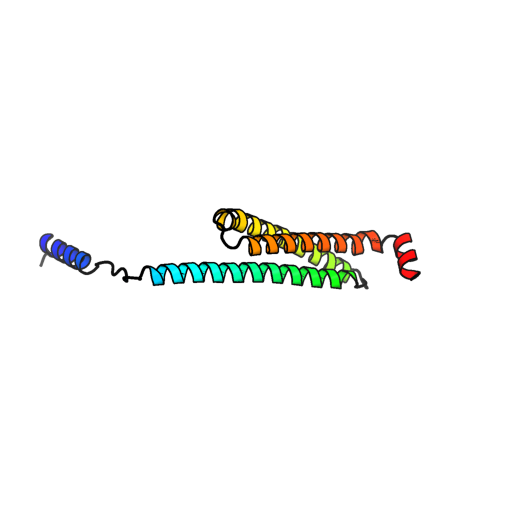 3.996 -3.504 2.903 1.00 96.94 91 SER A N 1
ATOM 722 C CA . SER A 1 91 ? 2.677 -2.877 2.888 1.00 96.94 91 SER A CA 1
ATOM 723 C C . SER A 1 91 ? 1.546 -3.907 2.831 1.00 96.94 91 SER A C 1
ATOM 725 O O . SER A 1 91 ? 0.581 -3.796 3.586 1.00 96.94 91 SER A O 1
ATOM 727 N N . LEU A 1 92 ? 1.705 -4.979 2.054 1.00 97.44 92 LEU A N 1
ATOM 728 C CA . LEU A 1 92 ? 0.746 -6.080 1.987 1.00 97.44 92 LEU A CA 1
ATOM 729 C C . LEU A 1 92 ? 0.616 -6.811 3.333 1.00 97.44 92 LEU A C 1
ATOM 731 O O . LEU A 1 92 ? -0.491 -7.134 3.766 1.00 97.44 92 LEU A O 1
ATOM 735 N N . LYS A 1 93 ? 1.726 -7.015 4.057 1.00 97.31 93 LYS A N 1
ATOM 736 C CA . LYS A 1 93 ? 1.684 -7.553 5.431 1.00 97.31 93 LYS A CA 1
ATOM 737 C C . LYS A 1 93 ? 0.896 -6.639 6.370 1.00 97.31 93 LYS A C 1
ATOM 739 O O . LYS A 1 93 ? 0.087 -7.128 7.159 1.00 97.31 93 LYS A O 1
ATOM 744 N N . ASN A 1 94 ? 1.100 -5.325 6.263 1.00 95.06 94 ASN A N 1
ATOM 745 C CA . ASN A 1 94 ? 0.338 -4.348 7.040 1.00 95.06 94 ASN A CA 1
ATOM 746 C C . ASN A 1 94 ? -1.155 -4.399 6.689 1.00 95.06 94 ASN A C 1
ATOM 748 O O . ASN A 1 94 ? -1.983 -4.418 7.597 1.00 95.06 94 ASN A O 1
ATOM 752 N N . TYR A 1 95 ? -1.509 -4.500 5.405 1.00 96.25 95 TYR A N 1
ATOM 753 C CA . TYR A 1 95 ? -2.894 -4.707 4.970 1.00 96.25 95 TYR A CA 1
ATOM 754 C C . TYR A 1 95 ? -3.511 -5.961 5.605 1.00 96.25 95 TYR A C 1
ATOM 756 O O . TYR A 1 95 ? -4.599 -5.885 6.172 1.00 96.25 95 TYR A O 1
ATOM 764 N N . ILE A 1 96 ? -2.813 -7.102 5.579 1.00 96.06 96 ILE A N 1
ATOM 765 C CA . ILE A 1 96 ? -3.309 -8.354 6.175 1.00 96.06 96 ILE A CA 1
ATOM 766 C C . ILE A 1 96 ? -3.567 -8.179 7.676 1.00 96.06 96 ILE A C 1
ATOM 768 O O . ILE A 1 96 ? -4.584 -8.656 8.186 1.00 96.06 96 ILE A O 1
ATOM 772 N N . LEU A 1 97 ? -2.683 -7.476 8.390 1.00 94.94 97 LEU A N 1
ATOM 773 C CA . LEU A 1 97 ? -2.879 -7.167 9.806 1.00 94.94 97 LEU A CA 1
ATOM 774 C C . LEU A 1 97 ? -4.129 -6.303 10.026 1.00 94.94 97 LEU A C 1
ATOM 776 O O . LEU A 1 97 ? -4.957 -6.642 10.873 1.00 94.94 97 LEU A O 1
ATOM 780 N N . LEU A 1 98 ? -4.298 -5.231 9.247 1.00 94.00 98 LEU A N 1
ATOM 781 C CA . LEU A 1 98 ? -5.472 -4.351 9.316 1.00 94.00 98 LEU A CA 1
ATOM 782 C C . LEU A 1 98 ? -6.767 -5.115 9.002 1.00 94.00 98 LEU A C 1
ATOM 784 O O . LEU A 1 98 ? -7.754 -4.989 9.725 1.00 94.00 98 LEU A O 1
ATOM 788 N N . LYS A 1 99 ? -6.745 -5.981 7.985 1.00 93.88 99 LYS A N 1
ATOM 789 C CA . LYS A 1 99 ? -7.873 -6.844 7.619 1.00 93.88 99 LYS A CA 1
ATOM 790 C C . LYS A 1 99 ? -8.225 -7.837 8.728 1.00 93.88 99 LYS A C 1
ATOM 792 O O . LYS A 1 99 ? -9.392 -8.096 9.003 1.00 93.88 99 LYS A O 1
ATOM 797 N N . ASN A 1 100 ? -7.227 -8.410 9.390 1.00 93.25 100 ASN A N 1
ATOM 798 C CA . ASN A 1 100 ? -7.467 -9.401 10.436 1.00 93.25 100 ASN A CA 1
ATOM 799 C C . ASN A 1 100 ? -7.904 -8.806 11.773 1.00 93.25 100 ASN A C 1
ATOM 801 O O . ASN A 1 100 ? -8.468 -9.545 12.578 1.00 93.25 100 ASN A O 1
ATOM 805 N N . THR A 1 101 ? -7.637 -7.522 11.998 1.00 92.00 101 THR A N 1
ATOM 806 C CA . THR A 1 101 ? -7.975 -6.813 13.235 1.00 92.00 101 THR A CA 1
ATOM 807 C C . THR A 1 101 ? -9.222 -5.957 13.032 1.00 92.00 101 THR A C 1
ATOM 809 O O . THR A 1 101 ? -10.305 -6.336 13.452 1.00 92.00 101 THR A O 1
ATOM 812 N N . LEU A 1 102 ? -9.103 -4.851 12.301 1.00 90.50 102 LEU A N 1
ATOM 813 C CA . LEU A 1 102 ? -10.140 -3.824 12.192 1.00 90.50 102 LEU A CA 1
ATOM 814 C C . LEU A 1 102 ? -11.293 -4.218 11.264 1.00 90.50 102 LEU A C 1
ATOM 816 O O . LEU A 1 102 ? -12.457 -3.969 11.573 1.00 90.50 102 LEU A O 1
ATOM 820 N N . PHE A 1 103 ? -10.987 -4.856 10.131 1.00 85.44 103 PHE A N 1
ATOM 821 C CA . PHE A 1 103 ? -12.009 -5.164 9.125 1.00 85.44 103 PHE A CA 1
ATOM 822 C C . PHE A 1 103 ? -13.041 -6.175 9.643 1.00 85.44 103 PHE A C 1
ATOM 824 O O . PHE A 1 103 ? -14.234 -6.041 9.358 1.00 85.44 103 PHE A O 1
ATOM 831 N N . LYS A 1 104 ? -12.608 -7.166 10.436 1.00 84.25 104 LYS A N 1
ATOM 832 C CA . LYS A 1 104 ? -13.512 -8.138 11.079 1.00 84.25 104 LYS A CA 1
ATOM 833 C C . LYS A 1 104 ? -14.501 -7.459 12.024 1.00 84.25 104 LYS A C 1
ATOM 835 O O . LYS A 1 104 ? -15.668 -7.837 12.039 1.00 84.25 104 LYS A O 1
ATOM 840 N N . ASP A 1 105 ? -14.055 -6.404 12.697 1.00 88.06 105 ASP A N 1
ATOM 841 C CA . ASP A 1 105 ? -14.856 -5.628 13.644 1.00 88.06 105 ASP A CA 1
ATOM 842 C C . ASP A 1 105 ? -15.720 -4.550 12.964 1.00 88.06 105 ASP A C 1
ATOM 844 O O . ASP A 1 105 ? -16.408 -3.781 13.632 1.00 88.06 105 ASP A O 1
ATOM 848 N N . GLY A 1 106 ? -15.715 -4.467 11.626 1.00 89.88 106 GLY A N 1
ATOM 849 C CA . GLY A 1 106 ? -16.486 -3.453 10.900 1.00 89.88 106 GLY A CA 1
ATOM 850 C C . GLY A 1 106 ? -15.841 -2.068 10.866 1.00 89.88 106 GLY A C 1
ATOM 851 O O . GLY A 1 106 ? -16.477 -1.122 10.404 1.00 89.88 106 GLY A O 1
ATOM 852 N N . ILE A 1 107 ? -14.596 -1.936 11.322 1.00 90.94 107 ILE A N 1
ATOM 853 C CA . ILE A 1 107 ? -13.902 -0.655 11.461 1.00 90.94 107 ILE A CA 1
ATOM 854 C C . ILE A 1 107 ? -13.068 -0.378 10.204 1.00 90.94 107 ILE A C 1
ATOM 856 O O . ILE A 1 107 ? -12.275 -1.215 9.779 1.00 90.94 107 ILE A O 1
ATOM 860 N N . CYS A 1 108 ? -13.234 0.819 9.631 1.00 92.56 108 CYS A N 1
ATOM 861 C CA . CYS A 1 108 ? -12.472 1.326 8.480 1.00 92.56 108 CYS A CA 1
ATOM 862 C C . CYS A 1 108 ? -12.433 0.381 7.259 1.00 92.56 108 CYS A C 1
ATOM 864 O O . CYS A 1 108 ? -11.401 0.250 6.606 1.00 92.56 108 CYS A O 1
ATOM 866 N N . LYS A 1 109 ? -13.531 -0.336 6.977 1.00 94.81 109 LYS A N 1
ATOM 867 C CA . LYS A 1 109 ? -13.573 -1.353 5.912 1.00 94.81 109 LYS A CA 1
ATOM 868 C C . LYS A 1 109 ? -13.227 -0.792 4.534 1.00 94.81 109 LYS A C 1
ATOM 870 O O . LYS A 1 109 ? -12.374 -1.360 3.863 1.00 94.81 109 LYS A O 1
ATOM 875 N N . ILE A 1 110 ? -13.863 0.321 4.170 1.00 94.69 110 ILE A N 1
ATOM 876 C CA . ILE A 1 110 ? -13.696 0.974 2.867 1.00 94.69 110 ILE A CA 1
ATOM 877 C C . ILE A 1 110 ? -12.244 1.420 2.705 1.00 94.69 110 ILE A C 1
ATOM 879 O O . ILE A 1 110 ? -11.595 1.090 1.726 1.00 94.69 110 ILE A O 1
ATOM 883 N N . GLU A 1 111 ? -11.685 2.070 3.722 1.00 96.25 111 GLU A N 1
ATOM 884 C CA . GLU A 1 111 ? -10.321 2.589 3.661 1.00 96.25 111 GLU A CA 1
ATOM 885 C C . GLU A 1 111 ? -9.273 1.468 3.577 1.00 96.25 111 GLU A C 1
ATOM 887 O O . GLU A 1 111 ? -8.227 1.625 2.949 1.00 96.25 111 GLU A O 1
ATOM 892 N N . ILE A 1 112 ? -9.544 0.318 4.204 1.00 96.56 112 ILE A N 1
ATOM 893 C CA . ILE A 1 112 ? -8.694 -0.875 4.105 1.00 96.56 112 ILE A CA 1
ATOM 894 C C . ILE A 1 112 ? -8.787 -1.509 2.707 1.00 96.56 112 ILE A C 1
ATOM 896 O O . ILE A 1 112 ? -7.777 -2.011 2.213 1.00 96.56 112 ILE A O 1
ATOM 900 N N . GLU A 1 113 ? -9.964 -1.501 2.079 1.00 96.19 113 GLU A N 1
ATOM 901 C CA . GLU A 1 113 ? -10.156 -1.957 0.694 1.00 96.19 113 GLU A CA 1
ATOM 902 C C . GLU A 1 113 ? -9.465 -1.024 -0.301 1.00 96.19 113 GLU A C 1
ATOM 904 O O . GLU A 1 113 ? -8.668 -1.495 -1.108 1.00 96.19 113 GLU A O 1
ATOM 909 N N . ASP A 1 114 ? -9.654 0.288 -0.170 1.00 96.62 114 ASP A N 1
ATOM 910 C CA . ASP A 1 114 ? -8.984 1.292 -1.001 1.00 96.62 114 ASP A CA 1
ATOM 911 C C . ASP A 1 114 ? -7.460 1.190 -0.889 1.00 96.62 114 ASP A C 1
ATOM 913 O O . ASP A 1 114 ? -6.739 1.332 -1.875 1.00 96.62 114 ASP A O 1
ATOM 917 N N . TYR A 1 115 ? -6.945 0.906 0.312 1.00 97.69 115 TYR A N 1
ATOM 918 C CA . TYR A 1 115 ? -5.520 0.654 0.497 1.00 97.69 115 TYR A CA 1
ATOM 919 C C . TYR A 1 115 ? -5.045 -0.602 -0.242 1.00 97.69 115 TYR A C 1
ATOM 921 O O . TYR A 1 115 ? -3.933 -0.604 -0.764 1.00 97.69 115 TYR A O 1
ATOM 929 N N . LYS A 1 116 ? -5.860 -1.664 -0.306 1.00 97.62 116 LYS A N 1
ATOM 930 C CA . LYS A 1 116 ? -5.512 -2.871 -1.067 1.00 97.62 116 LYS A CA 1
ATOM 931 C C . LYS A 1 116 ? -5.494 -2.604 -2.563 1.00 97.62 116 LYS A C 1
ATOM 933 O O . LYS A 1 116 ? -4.532 -3.004 -3.202 1.00 97.62 116 LYS A O 1
ATOM 938 N N . ASN A 1 117 ? -6.506 -1.910 -3.074 1.00 97.62 117 ASN A N 1
ATOM 939 C CA . ASN A 1 117 ? -6.592 -1.575 -4.493 1.00 97.62 117 ASN A CA 1
ATOM 940 C C . ASN A 1 117 ? -5.367 -0.759 -4.923 1.00 97.62 117 ASN A C 1
ATOM 942 O O . ASN A 1 117 ? -4.676 -1.145 -5.853 1.00 97.62 117 ASN A O 1
ATOM 946 N N . ALA A 1 118 ? -4.998 0.266 -4.145 1.00 97.75 118 ALA A N 1
ATOM 947 C CA . ALA A 1 118 ? -3.795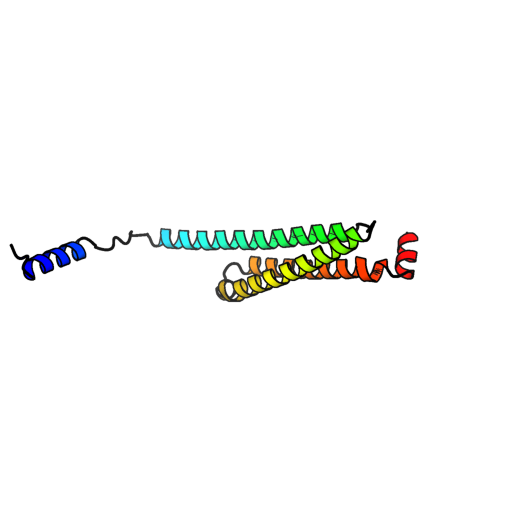 1.047 -4.424 1.00 97.75 118 ALA A CA 1
ATOM 948 C C . ALA A 1 118 ? -2.507 0.200 -4.415 1.00 97.75 118 ALA A C 1
ATOM 950 O O . ALA A 1 118 ? -1.576 0.495 -5.159 1.00 97.75 118 ALA A O 1
ATOM 951 N N . LEU A 1 119 ? -2.416 -0.826 -3.556 1.00 98.19 119 LEU A N 1
ATOM 952 C CA . LEU A 1 119 ? -1.263 -1.733 -3.542 1.00 98.19 119 LEU A CA 1
ATOM 953 C C . LEU A 1 119 ? -1.199 -2.622 -4.782 1.00 98.19 119 LEU A C 1
ATOM 955 O O . LEU A 1 119 ? -0.093 -2.860 -5.256 1.00 98.19 119 LEU A O 1
ATOM 959 N N . ASP A 1 120 ? -2.348 -3.079 -5.272 1.00 97.81 120 ASP A N 1
ATOM 960 C CA . ASP A 1 120 ? -2.437 -3.912 -6.474 1.00 97.81 120 ASP A CA 1
ATOM 961 C C . ASP A 1 120 ? -2.056 -3.111 -7.715 1.00 97.81 120 ASP A C 1
ATOM 963 O O . ASP A 1 120 ? -1.148 -3.520 -8.433 1.00 97.81 120 ASP A O 1
ATOM 967 N N . ASP A 1 121 ? -2.636 -1.918 -7.876 1.00 96.69 121 ASP A N 1
ATOM 968 C CA . ASP A 1 121 ? -2.288 -1.001 -8.967 1.00 96.69 121 ASP A CA 1
ATOM 969 C C . ASP A 1 121 ? -0.775 -0.710 -8.972 1.00 96.69 121 ASP A C 1
ATOM 971 O O . ASP A 1 121 ? -0.101 -0.799 -9.995 1.00 96.69 121 ASP A O 1
ATOM 975 N N . PHE A 1 122 ? -0.203 -0.448 -7.791 1.00 97.56 122 PHE A N 1
ATOM 976 C CA . PHE A 1 122 ? 1.230 -0.201 -7.659 1.00 97.56 122 PHE A CA 1
ATOM 977 C C . PHE A 1 122 ? 2.096 -1.425 -7.997 1.00 97.56 122 PHE A C 1
ATOM 979 O O . PHE A 1 122 ? 3.186 -1.266 -8.553 1.00 97.56 122 PHE A O 1
ATOM 986 N N . GLU A 1 123 ? 1.673 -2.638 -7.630 1.00 97.75 123 GLU A N 1
ATOM 987 C CA . GLU A 1 123 ? 2.396 -3.863 -7.984 1.00 97.75 123 GLU A CA 1
ATOM 988 C C . GLU A 1 123 ? 2.437 -4.053 -9.502 1.00 97.75 123 GLU A C 1
ATOM 990 O O . GLU A 1 123 ? 3.521 -4.295 -10.046 1.00 97.75 123 GLU A O 1
ATOM 995 N N . ASP A 1 124 ? 1.301 -3.861 -10.169 1.00 96.81 124 ASP A N 1
ATOM 996 C CA . ASP A 1 124 ? 1.188 -3.959 -11.622 1.00 96.81 124 ASP A CA 1
ATOM 997 C C . ASP A 1 124 ? 2.107 -2.943 -12.314 1.00 96.81 124 ASP A C 1
ATOM 999 O O . ASP A 1 124 ? 2.956 -3.332 -13.121 1.00 96.81 124 ASP A O 1
ATOM 1003 N N . THR A 1 125 ? 2.075 -1.669 -11.914 1.00 96.19 125 THR A N 1
ATOM 1004 C CA . THR A 1 125 ? 2.949 -0.633 -12.493 1.00 96.19 125 THR A CA 1
ATOM 1005 C C . THR A 1 125 ? 4.438 -0.940 -12.288 1.00 96.19 125 THR A C 1
ATOM 1007 O O . THR A 1 125 ? 5.272 -0.710 -13.172 1.00 96.19 125 THR A O 1
ATOM 1010 N N . VAL A 1 126 ? 4.824 -1.490 -11.131 1.00 96.38 126 VAL A N 1
ATOM 1011 C CA . VAL A 1 126 ? 6.219 -1.896 -10.878 1.00 96.38 126 VAL A CA 1
ATOM 1012 C C . VAL A 1 126 ? 6.644 -3.030 -11.815 1.00 96.38 126 VAL A C 1
ATOM 1014 O O . VAL A 1 126 ? 7.783 -3.019 -12.301 1.00 96.38 126 VAL A O 1
ATOM 1017 N N . LEU A 1 127 ? 5.760 -3.998 -12.067 1.00 95.00 127 LEU A N 1
ATOM 1018 C CA . LEU A 1 127 ? 6.009 -5.093 -13.006 1.00 95.00 127 LEU A CA 1
ATOM 1019 C C . LEU A 1 127 ? 6.096 -4.580 -14.447 1.00 95.00 127 LEU A C 1
ATOM 1021 O O . LEU A 1 127 ? 7.018 -4.963 -15.168 1.00 95.00 127 LEU A O 1
ATOM 1025 N N . GLU A 1 128 ? 5.207 -3.676 -14.851 1.00 94.00 128 GLU A N 1
ATOM 1026 C CA . GLU A 1 128 ? 5.221 -3.066 -16.183 1.00 94.00 128 GLU A CA 1
ATOM 1027 C C . GLU A 1 128 ? 6.527 -2.324 -16.464 1.00 94.00 128 GLU A C 1
ATOM 1029 O O . GLU A 1 128 ? 7.140 -2.530 -17.510 1.00 94.00 128 GLU A O 1
ATOM 1034 N N . ILE A 1 129 ? 7.022 -1.521 -15.518 1.00 92.62 129 ILE A N 1
ATOM 1035 C CA . ILE A 1 129 ? 8.317 -0.840 -15.666 1.00 92.62 129 ILE A CA 1
ATOM 1036 C C . ILE A 1 129 ? 9.449 -1.835 -15.863 1.00 92.62 129 ILE A C 1
ATOM 1038 O O . ILE A 1 129 ? 10.316 -1.631 -16.716 1.00 92.62 129 ILE A O 1
ATOM 1042 N N . GLU A 1 130 ? 9.469 -2.907 -15.075 1.00 93.50 130 GLU A N 1
ATOM 1043 C CA . GLU A 1 130 ? 10.492 -3.936 -15.216 1.00 93.50 130 GLU A CA 1
ATOM 1044 C C . GLU A 1 130 ? 10.461 -4.554 -16.623 1.00 93.50 130 GLU A C 1
ATOM 1046 O O . GLU A 1 130 ? 11.513 -4.711 -17.246 1.00 93.50 130 GLU A O 1
ATOM 1051 N N . GLN A 1 131 ? 9.268 -4.817 -17.165 1.00 92.31 131 GLN A N 1
ATOM 1052 C CA . GLN A 1 131 ? 9.104 -5.307 -18.536 1.00 92.31 131 GLN A CA 1
ATOM 1053 C C . GLN A 1 131 ? 9.548 -4.276 -19.579 1.00 92.31 131 GLN A C 1
ATOM 1055 O O . 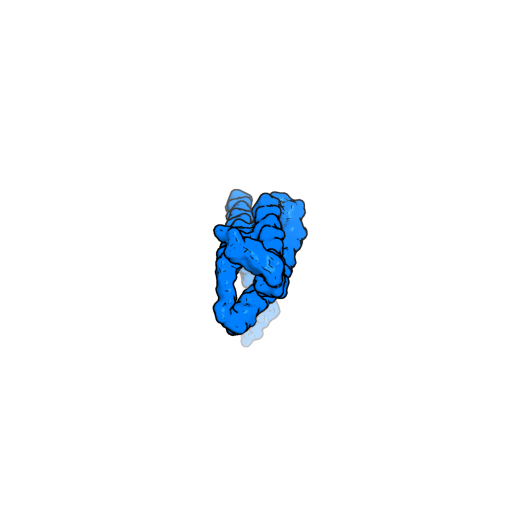GLN A 1 131 ? 10.321 -4.610 -20.479 1.00 92.31 131 GLN A O 1
ATOM 1060 N N . ILE A 1 132 ? 9.124 -3.016 -19.449 1.00 89.56 132 ILE A N 1
ATOM 1061 C CA . ILE A 1 132 ? 9.461 -1.939 -20.388 1.00 89.56 132 ILE A CA 1
ATOM 1062 C C . ILE A 1 132 ? 10.979 -1.777 -20.495 1.00 89.56 132 ILE A C 1
ATOM 1064 O O . ILE A 1 132 ? 11.530 -1.821 -21.596 1.00 89.56 132 ILE A O 1
ATOM 1068 N N . PHE A 1 133 ? 11.673 -1.623 -19.366 1.00 89.19 133 PHE A N 1
ATOM 1069 C CA . PHE A 1 133 ? 13.105 -1.319 -19.378 1.00 89.19 133 PHE A CA 1
ATOM 1070 C C . PHE A 1 133 ? 13.994 -2.528 -19.679 1.00 89.19 133 PHE A C 1
ATOM 1072 O O . PHE A 1 133 ? 15.064 -2.357 -20.266 1.00 89.19 133 PHE A O 1
ATOM 1079 N N . PHE A 1 134 ? 13.602 -3.740 -19.275 1.00 89.06 134 PHE A N 1
ATOM 1080 C CA . PHE A 1 134 ? 14.497 -4.903 -19.348 1.00 89.06 134 PHE A CA 1
ATOM 1081 C C . PHE A 1 134 ? 14.110 -5.953 -20.379 1.00 89.06 134 PHE A C 1
ATOM 1083 O O . PHE A 1 134 ? 14.941 -6.822 -20.650 1.00 89.06 134 PHE A O 1
ATOM 1090 N N . VAL A 1 135 ? 12.915 -5.856 -20.963 1.00 86.94 135 VAL A N 1
ATOM 1091 C CA . VAL A 1 135 ? 12.432 -6.782 -21.993 1.00 86.94 135 VAL A CA 1
ATOM 1092 C C . VAL A 1 135 ? 12.088 -6.017 -23.268 1.00 86.94 135 VAL A C 1
ATOM 1094 O O . VAL A 1 135 ? 12.795 -6.165 -24.260 1.00 86.94 135 VAL A O 1
ATOM 1097 N N . LEU A 1 136 ? 11.082 -5.139 -23.233 1.00 84.56 136 LEU A N 1
ATOM 1098 C CA . LEU A 1 136 ? 10.512 -4.528 -24.443 1.00 84.56 136 LEU A CA 1
ATOM 1099 C C . LEU A 1 136 ? 11.488 -3.601 -25.169 1.00 84.56 136 LEU A C 1
ATOM 1101 O O . LEU A 1 136 ? 11.671 -3.717 -26.372 1.00 84.56 136 LEU A O 1
ATOM 1105 N N . ARG A 1 137 ? 12.191 -2.716 -24.457 1.00 80.31 137 ARG A N 1
ATOM 1106 C CA . ARG A 1 137 ? 13.153 -1.793 -25.095 1.00 80.31 137 ARG A CA 1
ATOM 1107 C C . ARG A 1 137 ? 14.426 -2.466 -25.610 1.00 80.31 137 ARG A C 1
ATOM 1109 O O . ARG A 1 137 ? 15.246 -1.816 -26.254 1.00 80.31 137 ARG A O 1
ATOM 1116 N N . LYS A 1 138 ? 14.616 -3.753 -25.317 1.00 79.69 138 LYS A N 1
ATOM 1117 C CA . LYS A 1 138 ? 15.700 -4.567 -25.885 1.00 79.69 138 LYS A CA 1
ATOM 1118 C C . LYS A 1 138 ? 15.254 -5.348 -27.122 1.00 79.69 138 LYS A C 1
ATOM 1120 O O . LYS A 1 138 ? 16.082 -6.030 -27.712 1.00 79.69 138 LYS A O 1
ATOM 1125 N N . ASP A 1 139 ? 13.977 -5.263 -27.482 1.00 81.94 139 ASP A N 1
ATOM 1126 C CA . ASP A 1 139 ? 13.395 -5.922 -28.642 1.00 81.94 139 ASP A CA 1
ATOM 1127 C C . ASP A 1 139 ? 13.472 -4.999 -29.873 1.00 81.94 139 ASP A C 1
ATOM 1129 O O . ASP A 1 139 ? 12.985 -3.864 -29.862 1.00 81.94 139 ASP A O 1
ATOM 1133 N N . ASP A 1 140 ? 14.120 -5.483 -30.934 1.00 79.44 140 ASP A N 1
ATOM 1134 C CA . ASP A 1 140 ? 14.342 -4.727 -32.170 1.00 79.44 14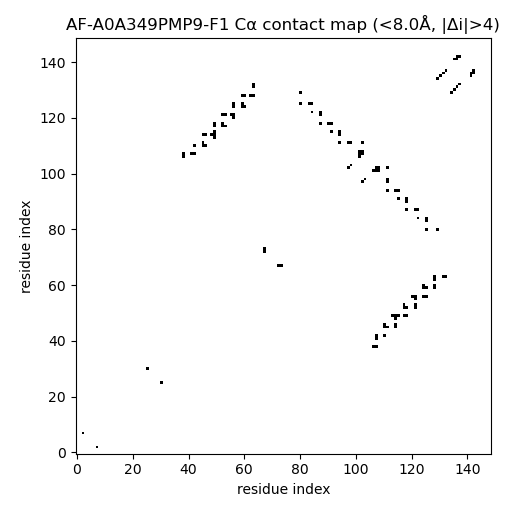0 ASP A CA 1
ATOM 1135 C C . ASP A 1 140 ? 13.030 -4.423 -32.921 1.00 79.44 140 ASP A C 1
ATOM 1137 O O . ASP A 1 140 ? 12.901 -3.358 -33.532 1.00 79.44 140 ASP A O 1
ATOM 1141 N N . GLU A 1 141 ? 12.037 -5.317 -32.857 1.00 79.38 141 GLU A N 1
ATOM 1142 C CA . GLU A 1 141 ? 10.723 -5.137 -33.488 1.00 79.38 141 GLU A CA 1
ATOM 1143 C C . GLU A 1 141 ? 9.922 -4.059 -32.751 1.00 79.38 141 GLU A C 1
ATOM 1145 O O . GLU A 1 141 ? 9.370 -3.149 -33.379 1.00 79.38 141 GLU A O 1
ATOM 1150 N N . PHE A 1 142 ? 9.937 -4.097 -31.414 1.00 77.56 142 PHE A N 1
ATOM 1151 C CA . PHE A 1 142 ? 9.313 -3.066 -30.583 1.00 77.56 142 PHE A CA 1
ATOM 1152 C C . PHE A 1 142 ? 9.935 -1.686 -30.831 1.00 77.56 142 PHE A C 1
ATOM 1154 O O . PHE A 1 142 ? 9.216 -0.711 -31.057 1.00 77.56 142 PHE A O 1
ATOM 1161 N N . ASN A 1 143 ? 11.269 -1.603 -30.866 1.00 76.19 143 ASN A N 1
ATOM 1162 C CA . ASN A 1 143 ? 11.981 -0.355 -31.147 1.00 76.19 143 ASN A CA 1
ATOM 1163 C C . ASN A 1 143 ? 11.712 0.160 -32.572 1.00 76.19 143 ASN A C 1
ATOM 1165 O O . ASN A 1 143 ? 11.602 1.370 -32.778 1.00 76.19 143 ASN A O 1
ATOM 1169 N N . SER A 1 144 ? 11.573 -0.727 -33.562 1.00 79.56 144 SER A N 1
ATOM 1170 C CA . SER A 1 144 ? 11.213 -0.330 -34.929 1.00 79.56 144 SER A CA 1
ATOM 1171 C C . SER A 1 144 ? 9.799 0.253 -35.008 1.00 79.56 144 SER A C 1
ATOM 1173 O O . SER A 1 144 ? 9.587 1.226 -35.729 1.00 79.56 144 SER A O 1
ATOM 1175 N N . LEU A 1 145 ? 8.839 -0.319 -34.276 1.00 77.88 145 LEU A N 1
ATOM 1176 C CA . LEU A 1 145 ? 7.470 0.197 -34.173 1.00 77.88 145 LEU A CA 1
ATOM 1177 C C . LEU A 1 145 ? 7.436 1.558 -33.475 1.00 77.88 145 LEU A C 1
ATOM 1179 O O . LEU A 1 145 ? 6.809 2.488 -33.978 1.00 77.88 145 LEU A O 1
ATOM 1183 N N . LEU A 1 146 ? 8.152 1.698 -32.361 1.00 73.44 146 LEU A N 1
ATOM 1184 C CA . LEU A 1 146 ? 8.163 2.920 -31.556 1.00 73.44 146 LEU A CA 1
ATOM 1185 C C . LEU A 1 146 ? 8.770 4.116 -32.310 1.00 73.44 146 LEU A C 1
ATOM 1187 O O . LEU A 1 146 ? 8.275 5.228 -32.180 1.00 73.44 146 LEU A O 1
ATOM 1191 N N . ASN A 1 147 ? 9.778 3.875 -33.156 1.00 72.44 147 ASN A N 1
ATOM 1192 C CA . ASN A 1 147 ? 10.401 4.895 -34.013 1.00 72.44 147 ASN A CA 1
ATOM 1193 C C . ASN A 1 147 ? 9.619 5.199 -35.309 1.00 72.44 147 ASN A C 1
ATOM 1195 O O . ASN A 1 147 ? 10.029 6.066 -36.081 1.00 72.44 147 ASN A O 1
ATOM 1199 N N . SER A 1 148 ? 8.542 4.459 -35.592 1.00 73.56 148 SER A N 1
ATOM 1200 C CA . SER A 1 148 ? 7.711 4.640 -36.795 1.00 73.56 148 SER A CA 1
ATOM 1201 C C . SER A 1 148 ? 6.477 5.529 -36.578 1.00 73.56 148 SER A C 1
ATOM 1203 O O . SER A 1 148 ? 5.747 5.797 -37.535 1.00 73.56 148 SER A O 1
ATOM 1205 N N . ILE A 1 149 ? 6.256 5.973 -35.336 1.00 59.06 149 ILE A N 1
ATOM 1206 C CA . ILE A 1 149 ? 5.161 6.845 -34.881 1.00 59.06 149 ILE A CA 1
ATOM 1207 C C . ILE A 1 149 ? 5.715 8.256 -34.666 1.00 59.06 149 ILE A C 1
ATOM 1209 O O . ILE A 1 149 ? 5.013 9.219 -35.051 1.00 59.06 149 ILE A O 1
#

pLDDT: mean 88.03, std 11.12, range [49.28, 98.19]

Secondary structure (DSSP, 8-state):
----HHHHHHHHHHHHHH---------HHHHHHHHHHHHHHHHHHHHHHHHHHHHHHHHHHHHTTPPP-SHHHHHHHHHHHHHHHHHHHHHHHHHHHHIIIIITTTSSHHHHHHHHHHHHHHHHHHHHHHHHHHTGGG-HHHHHHHTT-